Protein AF-A0A1Y2P0B1-F1 (afdb_monomer_lite)

Secondary structure (DSSP, 8-state):
-----TTSPPPPEEEEEEE--STT---EEEEEEEEEEHHHHTT-PPTTPEEEEETTEEEEE-SS-EEEEE-----GGGHHHHTTEEEEEEEEE--PPTT--HHHHHHHHHHHHHHHHHHHHHHHT-TT----SS--EEEPP-

Radius of gyration: 15.65 Å; chains: 1; bounding box: 37×34×41 Å

Structure (mmCIF, N/CA/C/O backbone):
data_AF-A0A1Y2P0B1-F1
#
_entry.id   AF-A0A1Y2P0B1-F1
#
loop_
_atom_site.group_PDB
_atom_site.id
_atom_site.type_symbol
_atom_site.label_atom_id
_atom_site.label_alt_id
_atom_site.label_comp_id
_atom_site.label_asym_id
_atom_site.label_entity_id
_atom_site.label_seq_id
_atom_site.pdbx_PDB_ins_code
_atom_site.Cartn_x
_atom_site.Cartn_y
_atom_site.Cartn_z
_atom_site.occupancy
_atom_site.B_iso_or_equiv
_atom_site.auth_seq_id
_atom_site.auth_comp_id
_atom_site.auth_asym_id
_atom_site.auth_atom_id
_atom_site.pdbx_PDB_model_num
ATOM 1 N N . MET A 1 1 ? -10.163 -20.104 20.576 1.00 36.03 1 MET A N 1
ATOM 2 C CA . MET A 1 1 ? -10.253 -18.850 19.798 1.00 36.03 1 MET A CA 1
ATOM 3 C C . MET A 1 1 ? -9.287 -17.877 20.466 1.00 36.03 1 MET A C 1
ATOM 5 O O . MET A 1 1 ? -9.527 -17.553 21.617 1.00 36.03 1 MET A O 1
ATOM 9 N N . ARG A 1 2 ? -8.124 -17.567 19.869 1.00 39.03 2 ARG A N 1
ATOM 10 C CA . ARG A 1 2 ? -7.137 -16.671 20.510 1.00 39.03 2 ARG A CA 1
ATOM 11 C C . ARG A 1 2 ? -7.686 -15.245 20.496 1.00 39.03 2 ARG A C 1
ATOM 13 O O . ARG A 1 2 ? -8.006 -14.736 19.423 1.00 39.03 2 ARG A O 1
ATOM 20 N N . GLU A 1 3 ? -7.811 -14.638 21.671 1.00 39.00 3 GLU A N 1
ATOM 21 C CA . GLU A 1 3 ? -8.084 -13.210 21.802 1.00 39.00 3 GLU A CA 1
ATOM 22 C C . GLU A 1 3 ? -6.938 -12.425 21.164 1.00 39.00 3 GLU A C 1
ATOM 24 O O . GLU A 1 3 ? -5.775 -12.598 21.516 1.00 39.00 3 GLU A O 1
ATOM 29 N N . TRP A 1 4 ? -7.276 -11.591 20.182 1.00 47.53 4 TRP A N 1
ATOM 30 C CA . TRP A 1 4 ? -6.369 -10.587 19.642 1.00 47.53 4 TRP A CA 1
ATOM 31 C C . TRP A 1 4 ? -6.076 -9.560 20.734 1.00 47.53 4 TRP A C 1
ATOM 33 O O . TRP A 1 4 ? -6.930 -8.721 21.035 1.00 47.53 4 TRP A O 1
ATOM 43 N N . THR A 1 5 ? -4.882 -9.612 21.312 1.00 47.75 5 THR A N 1
ATOM 44 C CA . THR A 1 5 ? -4.339 -8.496 22.080 1.00 47.75 5 THR A CA 1
ATOM 45 C C . THR A 1 5 ? -3.773 -7.489 21.081 1.00 47.75 5 THR A C 1
ATOM 47 O O . THR A 1 5 ? -3.058 -7.845 20.151 1.00 47.75 5 THR A O 1
ATOM 50 N N . ALA A 1 6 ? -4.118 -6.211 21.233 1.00 49.94 6 ALA A N 1
ATOM 51 C CA . ALA A 1 6 ? -3.675 -5.136 20.340 1.00 49.94 6 ALA A CA 1
ATOM 52 C C . ALA A 1 6 ? -2.152 -4.868 20.386 1.00 49.94 6 ALA A C 1
ATOM 54 O O . ALA A 1 6 ? -1.690 -3.903 19.784 1.00 49.94 6 ALA A O 1
ATOM 55 N N . GLU A 1 7 ? -1.391 -5.678 21.127 1.00 49.66 7 GLU A N 1
ATOM 56 C CA . GLU A 1 7 ? 0.042 -5.506 21.375 1.00 49.66 7 GLU A CA 1
ATOM 57 C C . GLU A 1 7 ? 0.931 -6.199 20.338 1.00 49.66 7 GLU A C 1
ATOM 59 O O . GLU A 1 7 ? 2.066 -5.774 20.154 1.00 49.66 7 GLU A O 1
ATOM 64 N N . GLU A 1 8 ? 0.415 -7.197 19.618 1.00 54.47 8 GLU A N 1
ATOM 65 C CA . GLU A 1 8 ? 1.147 -7.897 18.561 1.00 54.47 8 GLU A CA 1
ATOM 66 C C . GLU A 1 8 ? 0.368 -7.740 17.252 1.00 54.47 8 GLU A C 1
ATOM 68 O O . GLU A 1 8 ? -0.739 -8.265 17.104 1.00 54.47 8 GLU A O 1
ATOM 73 N N . GLY A 1 9 ? 0.903 -6.977 16.295 1.00 59.44 9 GLY A N 1
ATOM 74 C CA . GLY A 1 9 ? 0.309 -6.905 14.962 1.00 59.44 9 GLY A CA 1
ATOM 75 C C . GLY A 1 9 ? 0.116 -8.305 14.361 1.00 59.44 9 GLY A C 1
ATOM 76 O O . GLY A 1 9 ? 0.929 -9.207 14.565 1.00 59.44 9 GLY A O 1
ATOM 77 N N . ALA A 1 10 ? -0.948 -8.507 13.581 1.00 71.12 10 ALA A N 1
ATOM 78 C CA . ALA A 1 10 ? -1.161 -9.777 12.883 1.00 71.12 10 ALA A CA 1
ATOM 79 C C . ALA A 1 10 ? -0.007 -10.057 11.917 1.00 71.12 10 ALA A C 1
ATOM 81 O O . ALA A 1 10 ? 0.614 -9.119 11.440 1.00 71.12 10 ALA A O 1
ATOM 82 N N . LEU A 1 11 ? 0.281 -11.309 11.560 1.00 74.81 11 LEU A N 1
ATOM 83 C CA . LEU A 1 11 ? 1.230 -11.572 10.472 1.00 74.81 11 LEU A CA 1
ATOM 84 C C . LEU A 1 11 ? 0.668 -11.063 9.127 1.00 74.81 11 LEU A C 1
ATOM 86 O O . LEU A 1 11 ? -0.552 -11.084 8.930 1.00 74.81 11 LEU A O 1
ATOM 90 N N . PRO A 1 12 ? 1.519 -10.606 8.186 1.00 77.81 12 PRO A N 1
ATOM 91 C CA . PRO A 1 12 ? 1.066 -10.268 6.842 1.00 77.81 12 PRO A CA 1
ATOM 92 C C . PRO A 1 12 ? 0.394 -11.469 6.176 1.00 77.81 12 PRO A C 1
ATOM 94 O O . PRO A 1 12 ? 0.917 -12.580 6.225 1.00 77.81 12 PRO A O 1
ATOM 97 N N . THR A 1 13 ? -0.745 -11.234 5.531 1.00 85.00 13 THR A N 1
ATOM 98 C CA . THR A 1 13 ? -1.444 -12.241 4.727 1.00 85.00 13 THR A CA 1
ATOM 99 C C . THR A 1 13 ? -1.281 -11.906 3.252 1.00 85.00 13 THR A C 1
ATOM 101 O O . THR A 1 13 ? -1.636 -10.803 2.826 1.00 85.00 13 THR A O 1
ATOM 104 N N . ASP A 1 14 ? -0.741 -12.848 2.481 1.00 84.62 14 ASP A N 1
ATOM 105 C CA . ASP A 1 14 ? -0.627 -12.722 1.030 1.00 84.62 14 ASP A CA 1
ATOM 106 C C . ASP A 1 14 ? -1.996 -12.935 0.385 1.00 84.62 14 ASP A C 1
ATOM 108 O O . ASP A 1 14 ? -2.652 -13.950 0.612 1.00 84.62 14 ASP A O 1
ATOM 112 N N . VAL A 1 15 ? -2.424 -11.969 -0.424 1.00 88.56 15 VAL A N 1
ATOM 113 C CA . VAL A 1 15 ? -3.687 -12.045 -1.177 1.00 88.56 15 VAL A CA 1
ATOM 114 C C . VAL A 1 15 ? -3.460 -12.293 -2.663 1.00 88.56 15 VAL A C 1
ATOM 116 O O . VAL A 1 15 ? -4.358 -12.744 -3.365 1.00 88.56 15 VAL A O 1
ATOM 119 N N . CYS A 1 16 ? -2.256 -11.995 -3.149 1.00 88.06 16 CYS A N 1
ATOM 120 C CA . CYS A 1 16 ? -1.814 -12.312 -4.495 1.00 88.06 16 CYS A CA 1
ATOM 121 C C . CYS A 1 16 ? -0.331 -12.663 -4.440 1.00 88.06 16 CYS A C 1
ATOM 123 O O . CYS A 1 16 ? 0.475 -11.870 -3.945 1.00 88.06 16 CYS A O 1
ATOM 125 N N . LEU A 1 17 ? 0.009 -13.844 -4.950 1.00 87.62 17 LEU A N 1
ATOM 126 C CA . LEU A 1 17 ? 1.377 -14.305 -5.101 1.00 87.62 17 LEU A CA 1
ATOM 127 C C . LEU A 1 17 ? 1.532 -14.919 -6.488 1.00 87.62 17 LEU A C 1
ATOM 129 O O . LEU A 1 17 ? 0.956 -15.961 -6.791 1.00 87.62 17 LEU A O 1
ATOM 133 N N . PHE A 1 18 ? 2.332 -14.266 -7.315 1.00 84.56 18 PHE A N 1
ATOM 134 C CA . PHE A 1 18 ? 2.818 -14.806 -8.570 1.00 84.56 18 PHE A CA 1
ATOM 135 C C . PHE A 1 18 ? 4.334 -14.904 -8.486 1.00 84.56 18 PHE A C 1
ATOM 137 O O . PHE A 1 18 ? 4.999 -13.925 -8.149 1.00 84.56 18 PHE A O 1
ATOM 144 N N . GLN A 1 19 ? 4.881 -16.078 -8.785 1.00 80.44 19 GLN A N 1
ATOM 145 C CA . GLN A 1 19 ? 6.318 -16.322 -8.828 1.00 80.44 19 GLN A CA 1
ATOM 146 C C . GLN A 1 19 ? 6.611 -17.223 -10.021 1.00 80.44 19 GLN A C 1
ATOM 148 O O . GLN A 1 19 ? 6.093 -18.336 -10.106 1.00 80.44 19 GLN A O 1
ATOM 153 N N . ARG A 1 20 ? 7.424 -16.734 -10.957 1.00 70.81 20 ARG A N 1
ATOM 154 C CA . ARG A 1 20 ? 7.894 -17.517 -12.099 1.00 70.81 20 ARG A CA 1
ATOM 155 C C . ARG A 1 20 ? 9.360 -17.878 -11.874 1.00 70.81 20 ARG A C 1
ATOM 157 O O . ARG A 1 20 ? 10.161 -16.993 -11.600 1.00 70.81 20 ARG A O 1
ATOM 164 N N . HIS A 1 21 ? 9.701 -19.164 -11.955 1.00 58.09 21 HIS A N 1
ATOM 165 C CA . HIS A 1 21 ? 11.068 -19.632 -11.717 1.00 58.09 21 HIS A CA 1
ATOM 166 C C . HIS A 1 21 ? 12.008 -19.359 -12.902 1.00 58.09 21 HIS A C 1
ATOM 168 O O . HIS A 1 21 ? 11.717 -19.795 -14.015 1.00 58.09 21 HIS A O 1
ATOM 174 N N . ALA A 1 22 ? 13.134 -18.696 -12.599 1.00 55.62 22 ALA A N 1
ATOM 175 C CA . ALA A 1 22 ? 14.494 -18.683 -13.166 1.00 55.62 22 ALA A CA 1
ATOM 176 C C . ALA A 1 22 ? 14.747 -18.825 -14.684 1.00 55.62 22 ALA A C 1
ATOM 178 O O . ALA A 1 22 ? 15.625 -18.141 -15.200 1.00 55.62 22 ALA A O 1
ATOM 179 N N . ALA A 1 23 ? 14.035 -19.669 -15.435 1.00 57.25 23 ALA A N 1
ATOM 180 C CA . ALA A 1 23 ? 14.370 -19.955 -16.836 1.00 57.25 23 ALA A CA 1
ATOM 181 C C . ALA A 1 23 ? 14.123 -18.771 -17.800 1.00 57.25 23 ALA A C 1
ATOM 183 O O . ALA A 1 23 ? 14.698 -18.737 -18.883 1.00 57.25 23 ALA A O 1
ATOM 184 N N . GLU A 1 24 ? 13.298 -17.792 -17.413 1.00 54.91 24 GLU A N 1
ATOM 185 C CA . GLU A 1 24 ? 12.919 -16.631 -18.245 1.00 54.91 24 GLU A CA 1
ATOM 186 C C . GLU A 1 24 ? 13.077 -15.279 -17.511 1.00 54.91 24 GLU A C 1
ATOM 188 O O . GLU A 1 24 ? 12.507 -14.264 -17.921 1.00 54.91 24 GLU A O 1
ATOM 193 N N . GLY A 1 25 ? 13.848 -15.264 -16.418 1.00 59.22 25 GLY A N 1
ATOM 194 C CA . GLY A 1 25 ? 13.976 -14.130 -15.498 1.00 59.22 25 GLY A CA 1
ATOM 195 C C . GLY A 1 25 ? 12.987 -14.204 -14.331 1.00 59.22 25 GLY A C 1
ATOM 196 O O . GLY A 1 25 ? 11.826 -14.589 -14.499 1.00 59.22 25 GLY A O 1
ATOM 197 N N . ASP A 1 26 ? 13.452 -13.841 -13.134 1.00 66.19 26 ASP A N 1
ATOM 198 C CA . ASP A 1 26 ? 12.660 -13.902 -11.904 1.00 66.19 26 ASP A CA 1
ATOM 199 C C . ASP A 1 26 ? 11.593 -12.805 -11.907 1.00 66.19 26 ASP A C 1
ATOM 201 O O . ASP A 1 26 ? 11.806 -11.685 -11.445 1.00 66.19 26 ASP A O 1
ATOM 205 N N . ARG A 1 27 ? 10.413 -13.122 -12.450 1.00 76.31 27 ARG A N 1
ATOM 206 C CA . ARG A 1 27 ? 9.224 -12.269 -12.371 1.00 76.31 27 ARG A CA 1
ATOM 207 C C . ARG A 1 27 ? 8.358 -12.712 -11.208 1.00 76.31 27 ARG A C 1
ATOM 209 O O . ARG A 1 27 ? 7.842 -13.830 -11.190 1.00 76.31 27 ARG A O 1
ATOM 216 N N . SER A 1 28 ? 8.163 -11.810 -10.261 1.00 86.19 28 SER A N 1
ATOM 217 C CA . SER A 1 28 ? 7.285 -12.016 -9.127 1.00 86.19 28 SER A CA 1
ATOM 218 C C . SER A 1 28 ? 6.403 -10.802 -8.894 1.00 86.19 28 SER A C 1
ATOM 220 O O . SER A 1 28 ? 6.774 -9.675 -9.220 1.00 86.19 28 SER A O 1
ATOM 222 N N . VAL A 1 29 ? 5.220 -11.056 -8.346 1.00 89.06 29 VAL A N 1
ATOM 223 C CA . VAL A 1 29 ? 4.326 -10.049 -7.784 1.00 89.06 29 VAL A CA 1
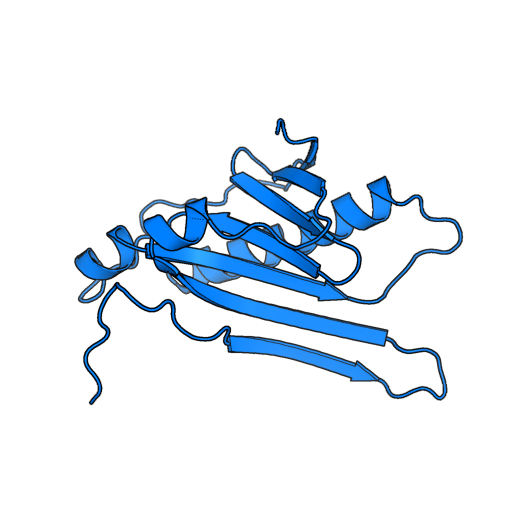ATOM 224 C C . VAL A 1 29 ? 3.799 -10.612 -6.474 1.00 89.06 29 VAL A C 1
ATOM 226 O O . VAL A 1 29 ? 3.296 -11.734 -6.430 1.00 89.06 29 VAL A O 1
ATOM 229 N N . ARG A 1 30 ? 3.900 -9.831 -5.405 1.00 92.19 30 ARG A N 1
ATOM 230 C CA . ARG A 1 30 ? 3.373 -10.155 -4.086 1.00 92.19 30 ARG A CA 1
ATOM 231 C C . ARG A 1 30 ? 2.606 -8.961 -3.549 1.00 92.19 30 ARG A C 1
ATOM 233 O O . ARG A 1 30 ? 3.184 -7.894 -3.352 1.00 92.19 30 ARG A O 1
ATOM 240 N N . ILE A 1 31 ? 1.325 -9.170 -3.271 1.00 94.31 31 ILE A N 1
ATOM 241 C CA . ILE A 1 31 ? 0.460 -8.203 -2.596 1.00 94.31 31 ILE A CA 1
ATOM 242 C C . ILE A 1 31 ? 0.029 -8.803 -1.265 1.00 94.31 31 ILE A C 1
ATOM 244 O O . ILE A 1 31 ? -0.487 -9.924 -1.224 1.00 94.31 31 ILE A O 1
ATOM 248 N N . SER A 1 32 ? 0.230 -8.061 -0.179 1.00 94.38 32 SER A N 1
ATOM 249 C CA . SER A 1 32 ? -0.134 -8.518 1.164 1.00 94.38 32 SER A CA 1
ATOM 250 C C . SER A 1 32 ? -0.680 -7.397 2.030 1.00 94.38 32 SER A C 1
ATOM 252 O O . SER A 1 32 ? -0.396 -6.220 1.804 1.00 94.38 32 SER A O 1
ATOM 254 N N . PHE A 1 33 ? -1.449 -7.783 3.044 1.00 93.50 33 PHE A N 1
ATOM 255 C CA . PHE A 1 33 ? -2.033 -6.869 4.016 1.00 93.50 33 PHE A CA 1
ATOM 256 C C . PHE A 1 33 ? -1.714 -7.303 5.437 1.00 93.50 33 PHE A C 1
ATOM 258 O O . PHE A 1 33 ? -1.607 -8.495 5.727 1.00 93.50 33 PHE A O 1
ATOM 265 N N . GLN A 1 34 ? -1.569 -6.333 6.332 1.00 92.44 34 GLN A N 1
ATOM 266 C CA . GLN A 1 34 ? -1.316 -6.592 7.742 1.00 92.44 34 GLN A CA 1
ATOM 267 C C . GLN A 1 34 ? -1.979 -5.539 8.617 1.00 92.44 34 GLN A C 1
ATOM 269 O O . GLN A 1 34 ? -1.825 -4.347 8.369 1.00 92.44 34 GLN A O 1
ATOM 274 N N . TRP A 1 35 ? -2.648 -5.978 9.677 1.00 90.94 35 TRP A N 1
ATOM 275 C CA . TRP A 1 35 ? -3.085 -5.094 10.750 1.00 90.94 35 TRP A CA 1
ATOM 276 C C . TRP A 1 35 ? -1.981 -4.976 11.794 1.00 90.94 35 TRP A C 1
ATOM 278 O O . TRP A 1 35 ? -1.496 -5.993 12.285 1.00 90.94 35 TRP A O 1
ATOM 288 N N . ILE A 1 36 ? -1.594 -3.751 12.130 1.00 89.56 36 ILE A N 1
ATOM 289 C CA . ILE A 1 36 ? -0.586 -3.461 13.155 1.00 89.56 36 ILE A CA 1
ATOM 290 C C . ILE A 1 36 ? -1.133 -2.465 14.166 1.00 89.56 36 ILE A C 1
ATOM 292 O O . ILE A 1 36 ? -2.045 -1.691 13.862 1.00 89.56 36 ILE A O 1
ATOM 296 N N . SER A 1 37 ? -0.564 -2.451 15.365 1.00 86.81 37 SER A N 1
ATOM 297 C CA . SER A 1 37 ? -0.924 -1.437 16.351 1.00 86.81 37 SER A CA 1
ATOM 298 C C . SER A 1 37 ? -0.428 -0.049 15.926 1.00 86.81 37 SER A C 1
ATOM 300 O O . SER A 1 37 ? 0.557 0.110 15.194 1.00 86.81 37 SER A O 1
ATOM 302 N N . ARG A 1 38 ? -1.091 1.009 16.408 1.00 80.12 38 ARG A N 1
ATOM 303 C CA . ARG A 1 38 ? -0.635 2.388 16.156 1.00 80.12 38 ARG A CA 1
ATOM 304 C C . ARG A 1 38 ? 0.765 2.658 16.715 1.00 80.12 38 ARG A C 1
ATOM 306 O O . ARG A 1 38 ? 1.510 3.435 16.120 1.00 80.12 38 ARG A O 1
ATOM 313 N N . SER A 1 39 ? 1.139 2.034 17.831 1.00 77.62 39 SER A N 1
ATOM 314 C CA . SER A 1 39 ? 2.477 2.166 18.420 1.00 77.62 39 SER A CA 1
ATOM 315 C C . SER A 1 39 ? 3.551 1.469 17.579 1.00 77.62 39 SER A C 1
ATOM 317 O O . SER A 1 39 ? 4.628 2.037 17.411 1.00 77.62 39 SER A O 1
ATOM 319 N N . GLU A 1 40 ? 3.259 0.301 16.999 1.00 76.69 40 GLU A N 1
ATOM 320 C CA . GLU A 1 40 ? 4.151 -0.381 16.050 1.00 76.69 40 GLU A CA 1
ATOM 321 C C . GLU A 1 40 ? 4.342 0.428 14.767 1.00 76.69 40 GLU A C 1
ATOM 323 O O . GLU A 1 40 ? 5.465 0.548 14.286 1.00 76.69 40 GLU A O 1
ATOM 328 N N . SER A 1 41 ? 3.277 1.042 14.241 1.00 70.62 41 SER A N 1
ATOM 329 C CA . SER A 1 41 ? 3.359 1.821 12.995 1.00 70.62 41 SER A CA 1
ATOM 330 C C . SER A 1 41 ? 4.342 2.994 13.050 1.00 70.62 41 SER A C 1
ATOM 332 O O . SER A 1 41 ? 4.864 3.395 12.022 1.00 70.62 41 SER A O 1
ATOM 334 N N . ARG A 1 42 ? 4.632 3.519 14.247 1.00 64.06 42 ARG A N 1
ATOM 335 C CA . ARG A 1 42 ? 5.600 4.610 14.459 1.00 64.06 42 ARG A CA 1
ATOM 336 C C . ARG A 1 42 ? 7.050 4.144 14.574 1.00 64.06 42 ARG A C 1
ATOM 338 O O . ARG A 1 42 ? 7.941 4.978 14.615 1.00 64.06 42 ARG A O 1
ATOM 345 N N . LYS A 1 43 ? 7.276 2.841 14.741 1.00 63.09 43 LYS A N 1
ATOM 346 C CA . LYS A 1 43 ? 8.602 2.253 14.996 1.00 63.09 43 LYS A CA 1
ATOM 347 C C . LYS A 1 43 ? 9.114 1.431 13.821 1.00 63.09 43 LYS A C 1
ATOM 349 O O . LYS A 1 43 ? 10.224 0.910 13.879 1.00 63.09 43 LYS A O 1
ATOM 354 N N . ARG A 1 44 ? 8.267 1.212 12.820 1.00 68.81 44 ARG A N 1
ATOM 355 C CA . ARG A 1 44 ? 8.499 0.217 11.789 1.00 68.81 44 ARG A CA 1
ATOM 356 C C . ARG A 1 44 ? 8.861 0.902 10.490 1.00 68.81 44 ARG A C 1
ATOM 358 O O . ARG A 1 44 ? 8.023 1.024 9.608 1.00 68.81 44 ARG A O 1
ATOM 365 N N . ASP A 1 45 ? 10.127 1.274 10.401 1.00 79.00 45 ASP A N 1
ATOM 366 C CA . ASP A 1 45 ? 10.714 1.664 9.134 1.00 79.00 45 ASP A CA 1
ATOM 367 C C . ASP A 1 45 ? 11.159 0.417 8.382 1.00 79.00 45 ASP A C 1
ATOM 369 O O . ASP A 1 45 ? 11.769 -0.508 8.938 1.00 79.00 45 ASP A O 1
ATOM 373 N N . LEU A 1 46 ? 10.842 0.379 7.093 1.00 84.12 46 LEU A N 1
ATOM 374 C CA . LEU A 1 46 ? 11.546 -0.511 6.190 1.00 84.12 46 LEU A CA 1
ATOM 375 C C . LEU A 1 46 ? 13.053 -0.220 6.287 1.00 84.12 46 LEU A C 1
ATOM 377 O O . LEU A 1 46 ? 13.496 0.927 6.260 1.00 84.12 46 LEU A O 1
ATOM 381 N N . ARG A 1 47 ? 13.859 -1.278 6.399 1.00 83.94 47 ARG A N 1
ATOM 382 C CA . ARG A 1 47 ? 15.315 -1.135 6.371 1.00 83.94 47 ARG A CA 1
ATOM 383 C C . ARG A 1 47 ? 15.732 -0.513 5.034 1.00 83.94 47 ARG A C 1
ATOM 385 O O . ARG A 1 47 ? 15.241 -0.956 3.992 1.00 83.94 47 ARG A O 1
ATOM 392 N N . ASP A 1 48 ? 16.630 0.470 5.105 1.00 87.12 48 ASP A N 1
ATOM 393 C CA . ASP A 1 48 ? 17.194 1.192 3.957 1.00 87.12 48 ASP A CA 1
ATOM 394 C C . ASP A 1 48 ? 16.112 1.817 3.056 1.00 87.12 48 ASP A C 1
ATOM 396 O O . ASP A 1 48 ? 16.215 1.821 1.831 1.00 87.12 48 ASP A O 1
ATOM 400 N N . ALA A 1 49 ? 15.037 2.317 3.674 1.00 90.62 49 ALA A N 1
ATOM 401 C CA . ALA A 1 49 ? 13.900 2.866 2.956 1.00 90.62 49 ALA A CA 1
ATOM 402 C C . ALA A 1 49 ? 14.056 4.333 2.552 1.00 90.62 49 ALA A C 1
ATOM 404 O O . ALA A 1 49 ? 14.629 5.166 3.271 1.00 90.62 49 ALA A O 1
ATOM 405 N N . THR A 1 50 ? 13.443 4.630 1.411 1.00 93.31 50 THR A N 1
ATOM 406 C CA . THR A 1 50 ? 13.077 5.971 0.978 1.00 93.31 50 THR A CA 1
ATOM 407 C C . THR A 1 50 ? 11.623 6.226 1.357 1.00 93.31 50 THR A C 1
ATOM 409 O O . THR A 1 50 ? 10.733 5.423 1.055 1.00 93.31 50 THR A O 1
ATOM 412 N N . ASP A 1 51 ? 11.383 7.356 2.014 1.00 94.56 51 ASP A N 1
ATOM 413 C CA . ASP A 1 51 ? 10.046 7.782 2.404 1.00 94.56 51 ASP A CA 1
ATOM 414 C C . ASP A 1 51 ? 9.369 8.550 1.264 1.00 94.56 51 ASP A C 1
ATOM 416 O O . ASP A 1 51 ? 9.963 9.417 0.618 1.00 94.56 51 ASP A O 1
ATOM 420 N N . TYR A 1 52 ? 8.093 8.254 1.050 1.00 95.94 52 TYR A N 1
ATOM 421 C CA . TYR A 1 52 ? 7.207 8.910 0.097 1.00 95.94 52 TYR A CA 1
ATOM 422 C C . TYR A 1 52 ? 5.892 9.293 0.778 1.00 95.94 52 TYR A C 1
ATOM 424 O O . TYR A 1 52 ? 5.522 8.788 1.839 1.00 95.94 52 TYR A O 1
ATOM 432 N N . VAL A 1 53 ? 5.147 10.179 0.131 1.00 96.25 53 VAL A N 1
ATOM 433 C CA . VAL A 1 53 ? 3.760 10.486 0.464 1.00 96.25 53 VAL A CA 1
ATOM 434 C C . VAL A 1 53 ? 2.920 10.271 -0.786 1.00 96.25 53 VAL A C 1
ATOM 436 O O . VAL A 1 53 ? 3.226 10.819 -1.843 1.00 96.25 53 VAL A O 1
ATOM 439 N N . VAL A 1 54 ? 1.854 9.482 -0.669 1.00 97.00 54 VAL A N 1
ATOM 440 C CA . VAL A 1 54 ? 0.884 9.247 -1.744 1.00 97.00 54 VAL A CA 1
ATOM 441 C C . VAL A 1 54 ? -0.491 9.728 -1.299 1.00 97.00 54 VAL A C 1
ATOM 443 O O . VAL A 1 54 ? -1.061 9.214 -0.340 1.00 97.00 54 VAL A O 1
ATOM 446 N N . ASN A 1 55 ? -1.012 10.771 -1.946 1.00 96.31 55 ASN A N 1
ATOM 447 C CA . ASN A 1 55 ? -2.280 11.422 -1.570 1.00 96.31 55 ASN A CA 1
ATOM 448 C C . ASN A 1 55 ? -2.371 11.778 -0.068 1.00 96.31 55 ASN A C 1
ATOM 450 O O . ASN A 1 55 ? -3.410 11.603 0.564 1.00 96.31 55 ASN A O 1
ATOM 454 N N . GLY A 1 56 ? -1.267 12.245 0.525 1.00 93.31 56 GLY A N 1
ATOM 455 C CA . GLY A 1 56 ? -1.192 12.582 1.953 1.00 93.31 56 GLY A CA 1
ATOM 456 C C . GLY A 1 56 ? -0.984 11.389 2.894 1.00 93.31 56 GLY A C 1
ATOM 457 O O . GLY A 1 56 ? -0.874 11.587 4.102 1.00 93.31 56 GLY A O 1
ATOM 458 N N . VAL A 1 57 ? -0.896 10.164 2.367 1.00 94.44 57 VAL A N 1
ATOM 459 C CA . VAL A 1 57 ? -0.662 8.945 3.148 1.00 94.44 57 VAL A CA 1
ATOM 460 C C . VAL A 1 57 ? 0.823 8.575 3.134 1.00 94.44 57 VAL A C 1
ATOM 462 O O . VAL A 1 57 ? 1.419 8.542 2.053 1.00 94.44 57 VAL A O 1
ATOM 465 N N . PRO A 1 58 ? 1.431 8.273 4.297 1.00 93.56 58 PRO A N 1
ATOM 466 C CA . PRO A 1 58 ? 2.816 7.825 4.365 1.00 93.56 58 PRO A CA 1
ATOM 467 C C . PRO A 1 58 ? 3.034 6.516 3.604 1.00 93.56 58 PRO A C 1
ATOM 469 O O . PRO A 1 58 ? 2.281 5.546 3.768 1.00 93.56 58 PRO A O 1
ATOM 472 N N . ALA A 1 59 ? 4.101 6.489 2.816 1.00 95.31 59 ALA A N 1
ATOM 473 C CA . ALA A 1 59 ? 4.575 5.309 2.124 1.00 95.31 59 ALA A CA 1
ATOM 474 C C . ALA A 1 59 ? 6.085 5.155 2.300 1.00 95.31 59 ALA A C 1
ATOM 476 O O . ALA A 1 59 ? 6.820 6.133 2.382 1.00 95.31 59 ALA A O 1
ATOM 477 N N . GLN A 1 60 ? 6.547 3.914 2.327 1.00 95.19 60 GLN A N 1
ATOM 478 C CA . GLN A 1 60 ? 7.965 3.581 2.360 1.00 95.19 60 GLN A CA 1
ATOM 479 C C . GLN A 1 60 ? 8.266 2.607 1.243 1.00 95.19 60 GLN A C 1
ATOM 481 O O . GLN A 1 60 ? 7.448 1.740 0.935 1.00 95.19 60 GLN A O 1
ATOM 486 N N . VAL A 1 61 ? 9.448 2.719 0.655 1.00 93.94 61 VAL A N 1
ATOM 487 C CA . VAL A 1 61 ? 9.921 1.780 -0.356 1.00 93.94 61 VAL A CA 1
ATOM 488 C C . VAL A 1 61 ? 11.396 1.501 -0.150 1.00 93.94 61 VAL A C 1
ATOM 490 O O . VAL A 1 61 ? 12.173 2.391 0.182 1.00 93.94 61 VAL A O 1
ATOM 493 N N . ASN A 1 62 ? 11.776 0.244 -0.324 1.00 90.88 62 ASN A N 1
ATOM 494 C CA . ASN A 1 62 ? 13.167 -0.163 -0.419 1.00 90.88 62 ASN A CA 1
ATOM 495 C C . ASN A 1 62 ? 13.361 -1.037 -1.662 1.00 90.88 62 ASN A C 1
ATOM 497 O O . ASN A 1 62 ? 12.476 -1.150 -2.512 1.00 90.88 62 ASN A O 1
ATOM 501 N N . GLU A 1 63 ? 14.527 -1.658 -1.805 1.00 83.56 63 GLU A N 1
ATOM 502 C CA . GLU A 1 63 ? 14.831 -2.503 -2.966 1.00 83.56 63 GLU A CA 1
ATOM 503 C C . GLU A 1 63 ? 13.895 -3.710 -3.132 1.00 83.56 63 GLU A C 1
ATOM 505 O O . GLU A 1 63 ? 13.750 -4.219 -4.237 1.00 83.56 63 GLU A O 1
ATOM 510 N N . ILE A 1 64 ? 13.223 -4.144 -2.061 1.00 84.44 64 ILE A N 1
ATOM 511 C CA . ILE A 1 64 ? 12.427 -5.375 -2.043 1.00 84.44 64 ILE A CA 1
ATOM 512 C C . ILE A 1 64 ? 10.936 -5.079 -2.202 1.00 84.44 64 ILE A C 1
ATOM 514 O O . ILE A 1 64 ? 10.218 -5.822 -2.874 1.00 84.44 64 ILE A O 1
ATOM 518 N N . ARG A 1 65 ? 10.424 -4.051 -1.517 1.00 91.00 65 ARG A N 1
ATOM 519 C CA . ARG A 1 65 ? 8.981 -3.801 -1.437 1.00 91.00 65 ARG A CA 1
ATOM 520 C C . ARG A 1 65 ? 8.642 -2.360 -1.094 1.00 91.00 65 ARG A C 1
ATOM 522 O O . ARG A 1 65 ? 9.472 -1.608 -0.598 1.00 91.00 65 ARG A O 1
ATOM 529 N N . SER A 1 66 ? 7.372 -2.036 -1.294 1.00 94.94 66 SER A N 1
ATOM 530 C CA . SER A 1 66 ? 6.731 -0.817 -0.811 1.00 94.94 66 SER A CA 1
ATOM 531 C C . SER A 1 66 ? 5.648 -1.130 0.218 1.00 94.94 66 SER A C 1
ATOM 533 O O . SER A 1 66 ? 5.017 -2.193 0.173 1.00 94.94 66 SER A O 1
ATOM 535 N N . GLU A 1 67 ? 5.438 -0.204 1.148 1.00 95.62 67 GLU A N 1
ATOM 536 C CA . GLU A 1 67 ? 4.406 -0.249 2.182 1.00 95.62 67 GLU A CA 1
ATOM 537 C C . GLU A 1 67 ? 3.657 1.086 2.224 1.00 95.62 67 GLU A C 1
ATOM 539 O O . GLU A 1 67 ? 4.277 2.144 2.187 1.00 95.62 67 GLU A O 1
ATOM 544 N N . VAL A 1 68 ? 2.328 1.040 2.331 1.00 95.88 68 VAL A N 1
ATOM 545 C CA . VAL A 1 68 ? 1.467 2.201 2.607 1.00 95.88 68 VAL A CA 1
ATOM 546 C C . VAL A 1 68 ? 0.719 1.918 3.903 1.00 95.88 68 VAL A C 1
ATOM 548 O O . VAL A 1 68 ? 0.063 0.878 4.020 1.00 95.88 68 VAL A O 1
ATOM 551 N N . THR A 1 69 ? 0.814 2.827 4.875 1.00 94.56 69 THR A N 1
ATOM 552 C CA . THR A 1 69 ? 0.241 2.640 6.219 1.00 94.56 69 THR A CA 1
ATOM 553 C C . THR A 1 69 ? -0.830 3.682 6.499 1.00 94.56 69 THR A C 1
ATOM 555 O O . THR A 1 69 ? -0.578 4.881 6.410 1.00 94.56 69 THR A O 1
ATOM 558 N N . PHE A 1 70 ? -2.031 3.234 6.867 1.00 94.69 70 PHE A N 1
ATOM 559 C CA . PHE A 1 70 ? -3.183 4.117 7.054 1.00 94.69 70 PHE A CA 1
ATOM 560 C C . PHE A 1 70 ? -4.202 3.543 8.054 1.00 94.69 70 PHE A C 1
ATOM 562 O O . PHE A 1 70 ? -4.254 2.331 8.283 1.00 94.69 70 PHE A O 1
ATOM 569 N N . PRO A 1 71 ? -5.052 4.385 8.666 1.00 95.06 71 PRO A N 1
ATOM 570 C CA . PRO A 1 71 ? -6.185 3.909 9.453 1.00 95.06 71 PRO A CA 1
ATOM 571 C C . PRO A 1 71 ? -7.312 3.392 8.545 1.00 95.06 71 PRO A C 1
ATOM 573 O O . PRO A 1 71 ? -7.756 4.105 7.651 1.00 95.06 71 PRO A O 1
ATOM 576 N N . CYS A 1 72 ? -7.839 2.196 8.816 1.00 94.69 72 CYS A N 1
ATOM 577 C CA . CYS A 1 72 ? -9.095 1.702 8.235 1.00 94.69 72 CYS A CA 1
ATOM 578 C C . CYS A 1 72 ? -10.067 1.355 9.366 1.00 94.69 72 CYS A C 1
ATOM 580 O O . CYS A 1 72 ? -9.791 0.469 10.174 1.00 94.69 72 CYS A O 1
ATOM 582 N N . PHE A 1 73 ? -11.202 2.051 9.433 1.00 95.31 73 PHE A N 1
ATOM 583 C CA . PHE A 1 73 ? -12.238 1.813 10.437 1.00 95.31 73 PHE A CA 1
ATOM 584 C C . PHE A 1 73 ? -13.301 0.883 9.863 1.00 95.31 73 PHE A C 1
ATOM 586 O O . PHE A 1 73 ? -14.161 1.313 9.099 1.00 95.31 73 PHE A O 1
ATOM 593 N N . MET A 1 74 ? -13.221 -0.399 10.215 1.00 94.75 74 MET A N 1
ATOM 594 C CA . MET A 1 74 ? -14.180 -1.399 9.746 1.00 94.75 74 MET A CA 1
ATOM 595 C C . MET A 1 74 ? -15.558 -1.186 10.393 1.00 94.75 74 MET A C 1
ATOM 597 O O . MET A 1 74 ? -15.627 -0.760 11.549 1.00 94.75 74 MET A O 1
ATOM 601 N N . PRO A 1 75 ? -16.655 -1.510 9.695 1.00 94.44 75 PRO A N 1
ATOM 602 C 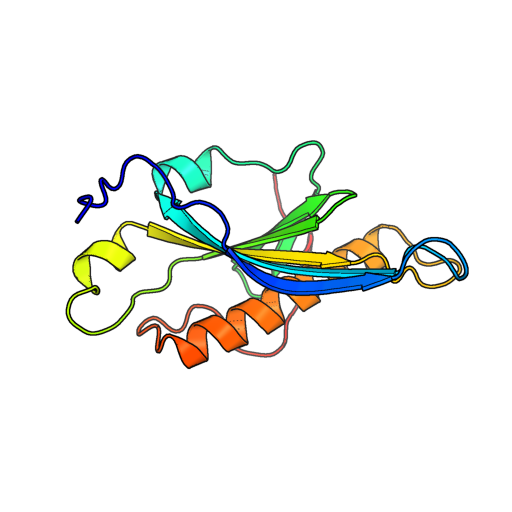CA . PRO A 1 75 ? -17.994 -1.463 10.269 1.00 94.44 75 PRO A CA 1
ATOM 603 C C . PRO A 1 75 ? -18.256 -2.655 11.214 1.00 94.44 75 PRO A C 1
ATOM 605 O O . PRO A 1 75 ? -17.447 -3.581 11.338 1.00 94.44 75 PRO A O 1
ATOM 608 N N . GLY A 1 76 ? -19.414 -2.637 11.883 1.00 92.06 76 GLY A N 1
ATOM 609 C CA . GLY A 1 76 ? -19.914 -3.750 12.703 1.00 92.06 76 GLY A CA 1
ATOM 610 C C . GLY A 1 76 ? -19.092 -4.034 13.965 1.00 92.06 76 GLY A C 1
ATOM 611 O O . GLY A 1 76 ? -18.509 -3.129 14.568 1.00 92.06 76 GLY A O 1
ATOM 612 N N . ASP A 1 77 ? -19.027 -5.307 14.356 1.00 90.50 77 ASP A N 1
ATOM 613 C CA . ASP A 1 77 ? -18.434 -5.765 15.625 1.00 90.50 77 ASP A CA 1
ATOM 614 C C . ASP A 1 77 ? -16.937 -5.435 15.765 1.00 90.50 77 ASP A C 1
ATOM 616 O O . ASP A 1 77 ? -16.393 -5.356 16.868 1.00 90.50 77 ASP A O 1
ATOM 620 N N . ASN A 1 78 ? -16.258 -5.179 14.645 1.00 86.69 78 ASN A N 1
ATOM 621 C CA . ASN A 1 78 ? -14.837 -4.844 14.615 1.00 86.69 78 ASN A CA 1
ATOM 622 C C . ASN A 1 78 ? -14.552 -3.332 14.652 1.00 86.69 78 ASN A C 1
ATOM 624 O O . ASN A 1 78 ? -13.382 -2.927 14.641 1.00 86.69 78 ASN A O 1
ATOM 628 N N . ARG A 1 79 ? -15.581 -2.477 14.726 1.00 89.50 79 ARG A N 1
ATOM 629 C CA . ARG A 1 79 ? -15.442 -1.010 14.691 1.00 89.50 79 ARG A CA 1
ATOM 630 C C . ARG A 1 79 ? -14.501 -0.468 15.756 1.00 89.50 79 ARG A C 1
ATOM 632 O O . ARG A 1 79 ? -13.605 0.316 15.454 1.00 89.50 79 ARG A O 1
ATOM 639 N N . MET A 1 80 ? -14.669 -0.897 17.004 1.00 89.31 80 MET A N 1
ATOM 640 C CA . MET A 1 80 ? -13.848 -0.387 18.107 1.00 89.31 80 MET A CA 1
ATOM 641 C C . MET A 1 80 ? -12.403 -0.887 18.047 1.00 89.31 80 MET A C 1
ATOM 643 O O . MET A 1 80 ? -11.489 -0.116 18.335 1.00 89.31 80 MET A O 1
ATOM 647 N N . LYS A 1 81 ? -12.189 -2.139 17.623 1.00 88.38 81 LYS A N 1
ATOM 648 C CA . LYS A 1 81 ? -10.847 -2.725 17.488 1.00 88.38 81 LYS A CA 1
ATOM 649 C C . LYS A 1 81 ? -10.068 -2.087 16.338 1.00 88.38 81 LYS A C 1
ATOM 651 O O . LYS A 1 81 ? -8.945 -1.639 16.536 1.00 88.38 81 LYS A O 1
ATOM 656 N N . SER A 1 82 ? -10.681 -1.969 15.159 1.00 91.00 82 SER A N 1
ATOM 657 C CA . SER A 1 82 ? -10.028 -1.413 13.962 1.00 91.00 82 SER A CA 1
ATOM 658 C C . SER A 1 82 ? -9.566 0.040 14.142 1.00 91.00 82 SER A C 1
ATOM 660 O O . SER A 1 82 ? -8.517 0.424 13.635 1.00 91.00 82 SER A O 1
ATOM 662 N N . ARG A 1 83 ? -10.269 0.839 14.958 1.00 91.69 83 ARG A N 1
ATOM 663 C CA . ARG A 1 83 ? -9.863 2.215 15.304 1.00 91.69 83 ARG A CA 1
ATOM 664 C C . ARG A 1 83 ? -8.533 2.312 16.050 1.00 91.69 83 ARG A C 1
ATOM 666 O O . ARG A 1 83 ? -7.918 3.374 16.023 1.00 91.69 83 ARG A O 1
ATOM 673 N N . GLN A 1 84 ? -8.087 1.246 16.705 1.00 89.81 84 GLN A N 1
ATOM 674 C CA . GLN A 1 84 ? -6.828 1.217 17.457 1.00 89.81 84 GLN A CA 1
ATOM 675 C C . GLN A 1 84 ? -5.646 0.715 16.616 1.00 89.81 84 GLN A C 1
ATOM 677 O O . GLN A 1 84 ? -4.504 0.737 17.078 1.00 89.81 84 GLN A O 1
ATOM 682 N N . LEU A 1 85 ? -5.911 0.294 15.378 1.00 91.25 85 LEU A N 1
ATOM 683 C CA . LEU A 1 85 ? -4.950 -0.333 14.485 1.00 91.25 85 LEU A CA 1
ATOM 684 C C . LEU A 1 85 ? -4.721 0.528 13.237 1.00 91.25 85 LEU A C 1
ATOM 686 O O . LEU A 1 85 ? -5.507 1.420 12.906 1.00 91.25 85 LEU A O 1
ATOM 690 N N . HIS A 1 86 ? -3.633 0.237 12.538 1.00 93.56 86 HIS A N 1
ATOM 691 C CA . HIS A 1 86 ? -3.411 0.644 11.159 1.00 93.56 86 HIS A CA 1
ATOM 692 C C . HIS A 1 86 ? -3.417 -0.588 10.260 1.00 93.56 86 HIS A C 1
ATOM 694 O O . HIS A 1 86 ? -2.988 -1.671 10.662 1.00 93.56 86 HIS A O 1
ATOM 700 N N . LEU A 1 87 ? -3.902 -0.404 9.037 1.00 93.88 87 LEU A N 1
ATOM 701 C CA . LEU A 1 87 ? -3.748 -1.368 7.964 1.00 93.88 87 LEU A CA 1
ATOM 702 C C . LEU A 1 87 ? -2.506 -0.981 7.159 1.00 93.88 87 LEU A C 1
ATOM 704 O O . LEU A 1 87 ? -2.327 0.181 6.791 1.00 93.88 87 LEU A O 1
ATOM 708 N N . VAL A 1 88 ? -1.656 -1.965 6.897 1.00 94.62 88 VAL A N 1
ATOM 709 C CA . VAL A 1 88 ? -0.488 -1.831 6.031 1.00 94.62 88 VAL A CA 1
ATOM 710 C C . VAL A 1 88 ? -0.748 -2.607 4.754 1.00 94.62 88 VAL A C 1
ATOM 712 O O . VAL A 1 88 ? -0.905 -3.830 4.799 1.00 94.62 88 VAL A O 1
ATOM 715 N N . GLY A 1 89 ? -0.794 -1.904 3.627 1.00 95.50 89 GLY A N 1
ATOM 716 C CA . GLY A 1 89 ? -0.796 -2.507 2.298 1.00 95.50 89 GLY A CA 1
ATOM 717 C C . GLY A 1 89 ? 0.628 -2.619 1.774 1.00 95.50 89 GLY A C 1
ATOM 718 O O . GLY A 1 89 ? 1.362 -1.633 1.800 1.00 95.50 89 GLY A O 1
ATOM 719 N N . ARG A 1 90 ? 1.026 -3.805 1.306 1.00 95.19 90 ARG A N 1
ATOM 720 C CA . ARG A 1 90 ? 2.360 -4.042 0.742 1.00 95.19 90 ARG A CA 1
ATOM 721 C C . ARG A 1 90 ? 2.286 -4.502 -0.696 1.00 95.19 90 ARG A C 1
ATOM 723 O O . ARG A 1 90 ? 1.470 -5.367 -1.021 1.00 95.19 90 ARG A O 1
ATOM 730 N N . ALA A 1 91 ? 3.218 -4.011 -1.503 1.00 93.88 91 ALA A N 1
ATOM 731 C CA . ALA A 1 91 ? 3.471 -4.525 -2.838 1.00 93.88 91 ALA A CA 1
ATOM 732 C C . ALA A 1 91 ? 4.969 -4.764 -3.048 1.00 93.88 91 ALA A C 1
ATOM 734 O O . ALA A 1 91 ? 5.799 -3.909 -2.738 1.00 93.88 91 ALA A O 1
ATOM 735 N N . ALA A 1 92 ? 5.304 -5.925 -3.598 1.00 90.12 92 ALA A N 1
ATOM 736 C CA . ALA A 1 92 ? 6.633 -6.259 -4.091 1.00 90.12 92 ALA A CA 1
ATOM 737 C C . ALA A 1 92 ? 6.488 -6.845 -5.492 1.00 90.12 92 ALA A C 1
ATOM 739 O O . ALA A 1 92 ? 5.639 -7.711 -5.704 1.00 90.12 92 ALA A O 1
ATOM 740 N N . PHE A 1 93 ? 7.286 -6.385 -6.446 1.00 87.38 93 PHE A N 1
ATOM 741 C CA . PHE A 1 93 ? 7.345 -6.994 -7.766 1.00 87.38 93 PHE A CA 1
ATOM 742 C C . PHE A 1 93 ? 8.686 -6.717 -8.437 1.00 87.38 93 PHE A C 1
ATOM 744 O O . PHE A 1 93 ? 9.368 -5.760 -8.090 1.00 87.38 93 PHE A O 1
ATOM 751 N N . THR A 1 94 ? 9.052 -7.563 -9.397 1.00 81.12 94 THR A N 1
ATOM 752 C CA . THR A 1 94 ? 10.370 -7.545 -10.063 1.00 81.12 94 THR A CA 1
ATOM 753 C C . THR A 1 94 ? 10.291 -7.147 -11.542 1.00 81.12 94 THR A C 1
ATOM 755 O O . THR A 1 94 ? 11.128 -7.525 -12.357 1.00 81.12 94 THR A O 1
ATOM 758 N N . ALA A 1 95 ? 9.257 -6.398 -11.930 1.00 66.56 95 ALA A N 1
ATOM 759 C CA . ALA A 1 95 ? 9.089 -5.920 -13.301 1.00 66.56 95 ALA A CA 1
ATOM 760 C C . ALA A 1 95 ? 9.845 -4.602 -13.500 1.00 66.56 95 ALA A C 1
ATOM 762 O O . ALA A 1 95 ? 9.230 -3.543 -13.496 1.00 66.56 95 ALA A O 1
ATOM 763 N N . GLU A 1 96 ? 11.167 -4.665 -13.643 1.00 69.50 96 GLU A N 1
ATOM 764 C CA . GLU A 1 96 ? 11.995 -3.502 -13.979 1.00 69.50 96 GLU A CA 1
ATOM 765 C C . GLU A 1 96 ? 11.876 -3.166 -15.473 1.00 69.50 96 GLU A C 1
ATOM 767 O O . GLU A 1 96 ? 11.948 -4.049 -16.336 1.00 69.50 96 GLU A O 1
ATOM 772 N N . GLY A 1 97 ? 11.675 -1.884 -15.793 1.00 65.56 97 GLY A N 1
ATOM 773 C CA . GLY A 1 97 ? 11.769 -1.404 -17.170 1.00 65.56 97 GLY A CA 1
ATOM 774 C C . GLY A 1 97 ? 13.239 -1.252 -17.588 1.00 65.56 97 GLY A C 1
ATOM 775 O O . GLY A 1 97 ? 14.050 -0.814 -16.771 1.00 65.56 97 GLY A O 1
ATOM 776 N N . PRO A 1 98 ? 13.625 -1.561 -18.842 1.00 67.56 98 PRO A N 1
ATOM 777 C CA . PRO A 1 98 ? 14.989 -1.315 -19.306 1.00 67.56 98 PRO A CA 1
ATOM 778 C C . PRO A 1 98 ? 15.375 0.163 -19.127 1.00 67.56 98 PRO A C 1
ATOM 780 O O . PRO A 1 98 ? 14.713 1.040 -19.678 1.00 67.56 98 PRO A O 1
ATOM 783 N N . GLY A 1 99 ? 16.444 0.437 -18.371 1.00 75.50 99 GLY A N 1
ATOM 784 C CA . GLY A 1 99 ? 16.959 1.797 -18.156 1.00 75.50 99 GLY A CA 1
ATOM 785 C C . GLY A 1 99 ? 16.116 2.682 -17.227 1.00 75.50 99 GLY A C 1
ATOM 786 O O . GLY A 1 99 ? 16.292 3.899 -17.230 1.00 75.50 99 GLY A O 1
ATOM 787 N N . GLU A 1 100 ? 15.198 2.102 -16.453 1.00 85.81 100 GLU A N 1
ATOM 788 C CA . GLU A 1 100 ? 14.366 2.840 -15.501 1.00 85.81 100 GLU A CA 1
ATOM 789 C C . GLU A 1 100 ? 15.194 3.412 -14.337 1.00 85.81 100 GLU A C 1
ATOM 791 O O . GLU A 1 100 ? 16.059 2.739 -13.772 1.00 85.81 100 GLU A O 1
ATOM 796 N N . SER A 1 101 ? 14.934 4.670 -13.962 1.00 89.62 101 SER A N 1
ATOM 797 C CA . SER A 1 101 ? 15.580 5.277 -12.796 1.00 89.62 101 SER A CA 1
ATOM 798 C C . SER A 1 101 ? 15.040 4.678 -11.495 1.00 89.62 101 SER A C 1
ATOM 800 O O . SER A 1 101 ? 13.892 4.235 -11.419 1.00 89.62 101 SER A O 1
ATOM 802 N N . ARG A 1 102 ? 15.849 4.729 -10.429 1.00 88.38 102 ARG A N 1
ATOM 803 C CA . ARG A 1 102 ? 15.427 4.274 -9.097 1.00 88.38 102 ARG A CA 1
ATOM 804 C C . ARG A 1 102 ? 14.146 4.969 -8.627 1.00 88.38 102 ARG A C 1
ATOM 806 O O . ARG A 1 102 ? 13.245 4.311 -8.126 1.00 88.38 102 ARG A O 1
ATOM 813 N N . GLU A 1 103 ? 14.047 6.277 -8.848 1.00 91.50 103 GLU A N 1
ATOM 814 C CA . GLU A 1 103 ? 12.873 7.068 -8.471 1.00 91.50 103 GLU A CA 1
ATOM 815 C C . GLU A 1 103 ? 11.609 6.637 -9.230 1.00 91.50 103 GLU A C 1
ATOM 817 O O . GLU A 1 103 ? 10.549 6.501 -8.625 1.00 91.50 103 GLU A O 1
ATOM 822 N N . ALA A 1 104 ? 11.706 6.370 -10.537 1.00 91.19 104 ALA A N 1
ATOM 823 C CA . ALA A 1 104 ? 10.565 5.904 -11.324 1.00 91.19 104 ALA A CA 1
ATOM 824 C C . ALA A 1 104 ? 10.078 4.521 -10.856 1.00 91.19 104 ALA A C 1
ATOM 826 O O . ALA A 1 104 ? 8.871 4.293 -10.723 1.00 91.19 104 ALA A O 1
ATOM 827 N N . MET A 1 105 ? 11.017 3.627 -10.532 1.00 90.19 105 MET A N 1
ATOM 828 C CA . MET A 1 105 ? 10.721 2.320 -9.944 1.00 90.19 105 MET A CA 1
ATOM 829 C C . MET A 1 105 ? 10.011 2.464 -8.591 1.00 90.19 105 MET A C 1
ATOM 831 O O . MET A 1 105 ? 8.952 1.868 -8.384 1.00 90.19 105 MET A O 1
ATOM 835 N N . ASP A 1 106 ? 10.549 3.298 -7.701 1.00 93.00 106 ASP A N 1
ATOM 836 C CA . ASP A 1 106 ? 9.990 3.571 -6.378 1.00 93.00 106 ASP A CA 1
ATOM 837 C C . ASP A 1 106 ? 8.560 4.140 -6.481 1.00 93.00 106 ASP A C 1
ATOM 839 O O . ASP A 1 106 ? 7.636 3.631 -5.837 1.00 93.00 106 ASP A O 1
ATOM 843 N N . VAL A 1 107 ? 8.332 5.114 -7.374 1.00 94.06 107 VAL A N 1
ATOM 844 C CA . VAL A 1 107 ? 7.000 5.677 -7.659 1.00 94.06 107 VAL A CA 1
ATOM 845 C C . VAL A 1 107 ? 6.030 4.598 -8.136 1.00 94.06 107 VAL A C 1
ATOM 847 O O . VAL A 1 107 ? 4.894 4.539 -7.655 1.00 94.06 107 VAL A O 1
ATOM 850 N N . ARG A 1 108 ? 6.451 3.707 -9.040 1.00 92.38 108 ARG A N 1
ATOM 851 C CA . ARG A 1 108 ? 5.605 2.607 -9.527 1.00 92.38 108 ARG A CA 1
ATOM 852 C C . ARG A 1 108 ? 5.267 1.614 -8.412 1.00 92.38 108 ARG A C 1
ATOM 854 O O . ARG A 1 108 ? 4.133 1.139 -8.343 1.00 92.38 108 ARG A O 1
ATOM 861 N N . HIS A 1 109 ? 6.220 1.322 -7.526 1.00 93.25 109 HIS A N 1
ATOM 862 C CA . HIS A 1 109 ? 6.016 0.439 -6.376 1.00 93.25 109 HIS A CA 1
ATOM 863 C C . HIS A 1 109 ? 4.979 1.018 -5.410 1.00 93.25 109 HIS A C 1
ATOM 865 O O . HIS A 1 109 ? 3.967 0.367 -5.135 1.00 93.25 109 HIS A O 1
ATOM 871 N N . VAL A 1 110 ? 5.171 2.269 -4.985 1.00 95.94 110 VAL A N 1
ATOM 872 C CA . VAL A 1 110 ? 4.233 2.981 -4.102 1.00 95.94 110 VAL A CA 1
ATOM 873 C C . VAL A 1 110 ? 2.845 3.094 -4.738 1.00 95.94 110 VAL A C 1
ATOM 875 O O . VAL A 1 110 ? 1.838 2.839 -4.076 1.00 95.94 110 VAL A O 1
ATOM 878 N N . THR A 1 111 ? 2.783 3.402 -6.036 1.00 96.38 111 THR A N 1
ATOM 879 C CA . THR A 1 111 ? 1.530 3.480 -6.800 1.00 96.38 111 THR A CA 1
ATOM 880 C C . THR A 1 111 ? 0.763 2.158 -6.756 1.00 96.38 111 THR A C 1
ATOM 882 O O . THR A 1 111 ? -0.429 2.145 -6.445 1.00 96.38 111 THR A O 1
ATOM 885 N N . LEU A 1 112 ? 1.434 1.028 -7.008 1.00 94.88 112 LEU A N 1
ATOM 886 C CA . LEU A 1 112 ? 0.793 -0.286 -6.955 1.00 94.88 112 LEU A CA 1
ATOM 887 C C . LEU A 1 112 ? 0.284 -0.614 -5.545 1.00 94.88 112 LEU A C 1
ATOM 889 O O . LEU A 1 112 ? -0.853 -1.071 -5.399 1.00 94.88 112 LEU A O 1
ATOM 893 N N . ALA A 1 113 ? 1.092 -0.366 -4.508 1.00 96.38 113 ALA A N 1
ATOM 894 C CA . ALA A 1 113 ? 0.676 -0.585 -3.124 1.00 96.38 113 ALA A CA 1
ATOM 895 C C . ALA A 1 113 ? -0.567 0.247 -2.768 1.00 96.38 113 ALA A C 1
ATOM 897 O O . ALA A 1 113 ? -1.510 -0.291 -2.183 1.00 96.38 113 ALA A O 1
ATOM 898 N N . TYR A 1 114 ? -0.610 1.518 -3.182 1.00 97.69 114 TYR A N 1
ATOM 899 C CA . TYR A 1 114 ? -1.756 2.401 -2.965 1.00 97.69 114 TYR A CA 1
ATOM 900 C C . TYR A 1 114 ? -3.021 1.896 -3.664 1.00 97.69 114 TYR A C 1
ATOM 902 O O . TYR A 1 114 ? -4.070 1.781 -3.031 1.00 97.69 114 TYR A O 1
ATOM 910 N N . LEU A 1 115 ? -2.930 1.538 -4.949 1.00 97.25 115 LEU A N 1
ATOM 911 C CA . LEU A 1 115 ? -4.075 1.053 -5.725 1.00 97.25 115 LEU A CA 1
ATOM 912 C C . LEU A 1 115 ? -4.656 -0.234 -5.132 1.00 97.25 115 LEU A C 1
ATOM 914 O O . LEU A 1 115 ? -5.873 -0.354 -4.966 1.00 97.25 115 LEU A O 1
ATOM 918 N N . MET A 1 116 ? -3.799 -1.188 -4.759 1.00 96.56 116 MET A N 1
ATOM 919 C CA . MET A 1 116 ? -4.248 -2.428 -4.126 1.00 96.56 116 MET A CA 1
ATOM 920 C C . MET A 1 116 ? -4.862 -2.168 -2.748 1.00 96.56 116 MET A C 1
ATOM 922 O O . MET A 1 116 ? -5.902 -2.743 -2.419 1.00 96.56 116 MET A O 1
ATOM 926 N N . ALA A 1 117 ? -4.275 -1.262 -1.964 1.00 96.88 117 ALA A N 1
ATOM 927 C CA . ALA A 1 117 ? -4.832 -0.843 -0.687 1.00 96.88 117 ALA A CA 1
ATOM 928 C C . ALA A 1 117 ? -6.190 -0.146 -0.839 1.00 96.88 117 ALA A C 1
ATOM 930 O O . ALA A 1 117 ? -7.100 -0.427 -0.064 1.00 96.88 117 ALA A O 1
ATOM 931 N N . GLN A 1 118 ? -6.383 0.677 -1.871 1.00 96.88 118 GLN A N 1
ATOM 932 C CA . GLN A 1 118 ? -7.666 1.317 -2.164 1.00 96.88 118 GLN A CA 1
ATOM 933 C C . GLN A 1 118 ? -8.751 0.279 -2.491 1.00 96.88 118 GLN A C 1
ATOM 935 O O . GLN A 1 118 ? -9.881 0.382 -2.005 1.00 96.88 118 GLN A O 1
ATOM 940 N N . LYS A 1 119 ? -8.417 -0.773 -3.256 1.00 95.62 119 LYS A N 1
ATOM 941 C CA . LYS A 1 119 ? -9.347 -1.892 -3.498 1.00 95.62 119 LYS A CA 1
ATOM 942 C C . LYS A 1 119 ? -9.697 -2.628 -2.206 1.00 95.62 119 LYS A C 1
ATOM 944 O O . LYS A 1 119 ? -10.872 -2.925 -1.995 1.00 95.62 119 LYS A O 1
ATOM 949 N N . ALA A 1 120 ? -8.718 -2.871 -1.335 1.00 94.38 120 ALA A N 1
ATOM 950 C CA . ALA A 1 120 ? -8.958 -3.497 -0.037 1.00 94.38 120 ALA A CA 1
ATOM 951 C C . ALA A 1 120 ? -9.844 -2.625 0.864 1.00 94.38 120 ALA A C 1
ATOM 953 O O . ALA A 1 120 ? -10.811 -3.127 1.424 1.00 94.38 120 ALA A O 1
ATOM 954 N N . VAL A 1 121 ? -9.584 -1.318 0.942 1.00 95.50 121 VAL A N 1
ATOM 955 C CA . VAL A 1 121 ? -10.398 -0.353 1.699 1.00 95.50 121 VAL A CA 1
ATOM 956 C C . VAL A 1 121 ? -11.858 -0.384 1.259 1.00 95.50 121 VAL A C 1
ATOM 958 O O . VAL A 1 121 ? -12.754 -0.473 2.099 1.00 95.50 121 VAL A O 1
ATOM 961 N N . LYS A 1 122 ? -12.098 -0.373 -0.058 1.00 95.25 122 LYS A N 1
ATOM 962 C CA . LYS A 1 122 ? -13.447 -0.464 -0.622 1.00 95.25 122 LYS A CA 1
ATOM 963 C C . LYS A 1 122 ? -14.116 -1.800 -0.295 1.00 95.25 122 LYS A C 1
ATOM 965 O O . LYS A 1 122 ? -15.287 -1.814 0.065 1.00 95.25 122 LYS A O 1
ATOM 970 N N . ALA A 1 123 ? -13.387 -2.910 -0.409 1.00 94.00 123 ALA A N 1
ATOM 971 C CA . ALA A 1 123 ? -13.915 -4.245 -0.126 1.00 94.00 123 ALA A CA 1
ATOM 972 C C . ALA A 1 123 ? -14.218 -4.463 1.368 1.00 94.00 123 ALA A C 1
ATOM 974 O O . ALA A 1 123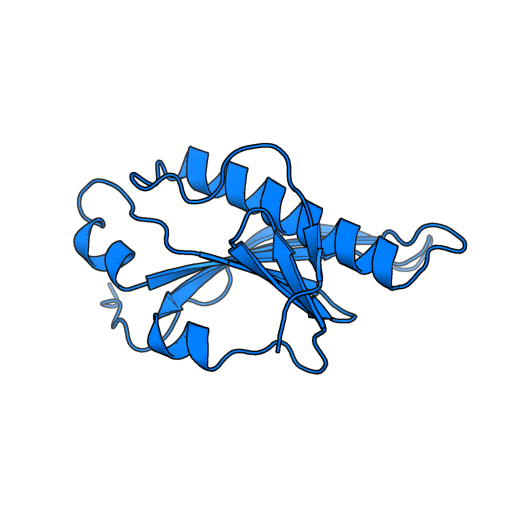 ? -15.200 -5.117 1.703 1.00 94.00 123 ALA A O 1
ATOM 975 N N . LEU A 1 124 ? -13.399 -3.897 2.257 1.00 92.62 124 LEU A N 1
ATOM 976 C CA . LEU A 1 124 ? -13.591 -3.936 3.711 1.00 92.62 124 LEU A CA 1
ATOM 977 C C . LEU A 1 124 ? -14.666 -2.954 4.200 1.00 92.62 124 LEU A C 1
ATOM 979 O O . LEU A 1 124 ? -15.102 -3.053 5.346 1.00 92.62 124 LEU A O 1
ATOM 983 N N . GLY A 1 125 ? -15.074 -1.999 3.359 1.00 94.62 125 GLY A N 1
ATOM 984 C CA . GLY A 1 125 ? -16.056 -0.976 3.707 1.00 94.62 125 GLY A CA 1
ATOM 985 C C . GLY A 1 125 ? -15.567 -0.023 4.798 1.00 94.62 125 GLY A C 1
ATOM 986 O O . GLY A 1 125 ? -16.344 0.311 5.689 1.00 94.62 125 GLY A O 1
ATOM 987 N N . CYS A 1 126 ? -14.287 0.379 4.777 1.00 95.19 126 CYS A N 1
ATOM 988 C CA . CYS A 1 126 ? -13.744 1.267 5.811 1.00 95.19 126 CYS A CA 1
ATOM 989 C C . CYS A 1 126 ? -14.522 2.598 5.843 1.00 95.19 126 CYS A C 1
ATOM 991 O O . CYS A 1 126 ? -14.480 3.360 4.879 1.00 95.19 126 CYS A O 1
ATOM 993 N N . GLU A 1 127 ? -15.168 2.914 6.968 1.00 94.94 127 GLU A N 1
ATOM 994 C CA . GLU A 1 127 ? -16.072 4.069 7.105 1.00 94.94 127 GLU A CA 1
ATOM 995 C C . GLU A 1 127 ? -15.371 5.424 6.921 1.00 94.94 127 GLU A C 1
ATOM 997 O O . GLU A 1 127 ? -16.011 6.419 6.603 1.00 94.94 127 GLU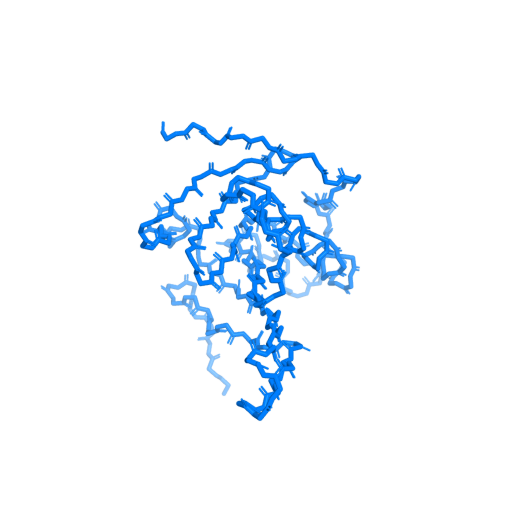 A O 1
ATOM 1002 N N . ASN A 1 128 ? -14.063 5.485 7.182 1.00 94.81 128 ASN A N 1
ATOM 1003 C CA . ASN A 1 128 ? -13.272 6.713 7.110 1.00 94.81 128 ASN A CA 1
ATOM 1004 C C . ASN A 1 128 ? -12.650 6.974 5.736 1.00 94.81 128 ASN A C 1
ATOM 1006 O O . ASN A 1 128 ? -11.924 7.954 5.610 1.00 94.81 128 ASN A O 1
ATOM 1010 N N . GLU A 1 129 ? -12.869 6.079 4.768 1.00 93.44 129 GLU A N 1
ATOM 1011 C CA . GLU A 1 129 ? -12.438 6.243 3.377 1.00 93.44 129 GLU A CA 1
ATOM 1012 C C . GLU A 1 129 ? -10.999 6.789 3.208 1.00 93.44 129 GLU A C 1
ATOM 1014 O O . GLU A 1 129 ? -10.778 7.818 2.572 1.00 93.44 129 GLU A O 1
ATOM 1019 N N . PRO A 1 130 ? -9.982 6.120 3.782 1.00 93.44 130 PRO A N 1
ATOM 1020 C CA . PRO A 1 130 ? -8.636 6.681 3.929 1.00 93.44 130 PRO A CA 1
ATOM 1021 C C . PRO A 1 130 ? -7.872 6.896 2.615 1.00 93.44 130 PRO A C 1
ATOM 1023 O O . PRO A 1 130 ? -6.862 7.594 2.617 1.00 93.44 130 PRO A O 1
ATOM 1026 N N . LEU A 1 131 ? -8.299 6.261 1.519 1.00 96.56 131 LEU A N 1
ATOM 1027 C CA . LEU A 1 131 ? -7.592 6.247 0.238 1.00 96.56 131 LEU A CA 1
ATOM 1028 C C . LEU A 1 131 ? -8.560 6.635 -0.880 1.00 96.56 131 LEU A C 1
ATOM 1030 O O . LEU A 1 131 ? -9.422 5.842 -1.258 1.00 96.56 131 LEU A O 1
ATOM 1034 N N . GLN A 1 132 ? -8.412 7.844 -1.417 1.00 93.25 132 GLN A N 1
ATOM 1035 C CA . GLN A 1 132 ? -9.305 8.414 -2.424 1.00 93.25 132 GLN A CA 1
ATOM 1036 C C . GLN A 1 132 ? -8.525 9.034 -3.586 1.00 93.25 132 GLN A C 1
ATOM 1038 O O . GLN A 1 132 ? -7.423 9.556 -3.407 1.00 93.25 132 GLN A O 1
ATOM 1043 N N . GLY A 1 133 ? -9.139 8.997 -4.769 1.00 95.31 133 GLY A N 1
ATOM 1044 C CA . GLY A 1 133 ? -8.584 9.560 -6.000 1.00 95.31 133 GLY A CA 1
ATOM 1045 C C . GLY A 1 133 ? -7.477 8.721 -6.643 1.00 95.31 133 GLY A C 1
ATOM 1046 O O . GLY A 1 133 ? -7.137 7.631 -6.174 1.00 95.31 133 GLY A O 1
ATOM 1047 N N . GLU A 1 134 ? -6.945 9.253 -7.744 1.00 96.94 134 GLU A N 1
ATOM 1048 C CA . GLU A 1 134 ? -5.766 8.723 -8.436 1.00 96.94 134 GLU A CA 1
ATOM 1049 C C . GLU A 1 134 ? -4.495 8.991 -7.608 1.00 96.94 134 GLU A C 1
ATOM 1051 O O . GLU A 1 134 ? -4.397 10.049 -6.978 1.00 96.94 134 GLU A O 1
ATOM 1056 N N . PRO A 1 135 ? -3.524 8.063 -7.577 1.00 97.12 135 PRO A N 1
ATOM 1057 C CA . PRO A 1 135 ? -2.318 8.201 -6.769 1.00 97.12 135 PRO A CA 1
ATOM 1058 C C . PRO A 1 135 ? -1.388 9.296 -7.308 1.00 97.12 135 PRO A C 1
ATOM 1060 O O . PRO A 1 135 ? -0.916 9.236 -8.441 1.00 97.12 135 PRO A O 1
ATOM 1063 N N . VAL A 1 136 ? -1.058 10.260 -6.450 1.00 97.50 136 VAL A N 1
ATOM 1064 C CA . VAL A 1 136 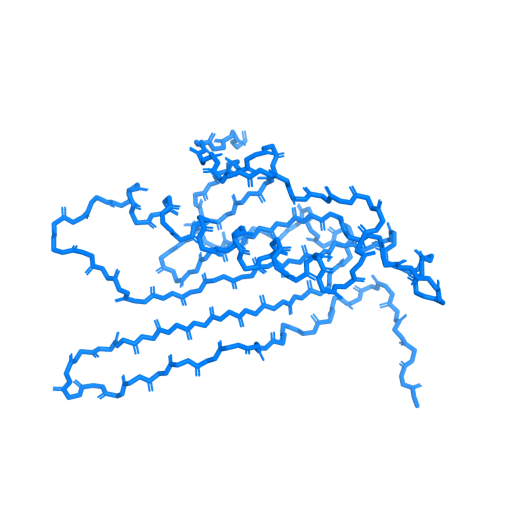? -0.019 11.272 -6.666 1.00 97.50 136 VAL A CA 1
ATOM 1065 C C . VAL A 1 136 ? 1.092 11.030 -5.654 1.00 97.50 136 VAL A C 1
ATOM 1067 O O . VAL A 1 136 ? 0.917 11.278 -4.459 1.00 97.50 136 VAL A O 1
ATOM 1070 N N . VAL A 1 137 ? 2.226 10.522 -6.135 1.00 97.38 137 VAL A N 1
ATOM 1071 C CA . VAL A 1 137 ? 3.385 10.166 -5.309 1.00 97.38 137 VAL A CA 1
ATOM 1072 C C . VAL A 1 137 ? 4.374 11.328 -5.271 1.00 97.38 137 VAL A C 1
ATOM 1074 O O . VAL A 1 137 ? 4.751 11.863 -6.311 1.00 97.38 137 VAL A O 1
ATOM 1077 N N . GLN A 1 138 ? 4.795 11.713 -4.070 1.00 97.00 138 GLN A N 1
ATOM 1078 C CA . GLN A 1 138 ? 5.767 12.777 -3.826 1.00 97.00 138 GLN A CA 1
ATOM 1079 C C . GLN A 1 138 ? 6.830 12.296 -2.833 1.00 97.00 138 GLN A C 1
ATOM 1081 O O . GLN A 1 138 ? 6.506 11.483 -1.963 1.00 97.00 138 GLN A O 1
ATOM 1086 N N . PRO A 1 139 ? 8.075 1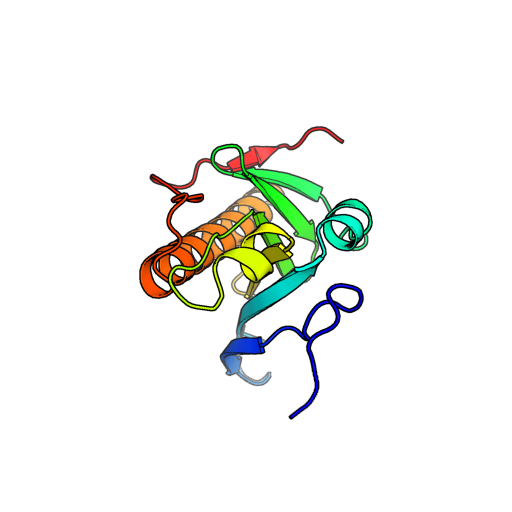2.795 -2.911 1.00 95.12 139 PRO A N 1
ATOM 1087 C CA . PRO A 1 139 ? 9.081 12.519 -1.892 1.00 95.12 139 PRO A CA 1
ATOM 1088 C C . PRO A 1 139 ? 8.582 12.889 -0.488 1.00 95.12 139 PRO A C 1
ATOM 1090 O O . PRO A 1 139 ? 7.988 13.952 -0.284 1.00 95.12 139 PRO A O 1
ATOM 1093 N N . GLY A 1 140 ? 8.813 12.008 0.482 1.00 87.50 140 GLY A N 1
ATOM 1094 C CA . GLY A 1 140 ? 8.498 12.243 1.885 1.00 87.50 140 GLY A CA 1
ATOM 1095 C C . GLY A 1 140 ? 9.555 13.112 2.562 1.00 87.50 140 GLY A C 1
ATOM 1096 O O . GLY A 1 140 ? 10.711 13.165 2.142 1.00 87.50 140 GLY A O 1
ATOM 1097 N N . LYS A 1 141 ? 9.164 13.804 3.635 1.00 71.69 141 LYS A N 1
ATOM 1098 C CA . LYS A 1 141 ? 10.129 14.402 4.564 1.00 71.69 141 LYS A CA 1
ATOM 1099 C C . LYS A 1 141 ? 10.447 13.366 5.637 1.00 71.69 141 LYS A C 1
ATOM 1101 O O . LYS A 1 141 ? 9.511 12.841 6.237 1.00 71.69 141 LYS A O 1
ATOM 1106 N N . ARG A 1 142 ? 11.736 13.101 5.854 1.00 56.25 142 ARG A N 1
ATOM 1107 C CA . ARG A 1 142 ? 12.210 12.455 7.083 1.00 56.25 142 ARG A CA 1
ATOM 1108 C C . ARG A 1 142 ? 12.009 13.379 8.278 1.00 56.25 142 ARG A C 1
ATOM 1110 O O . ARG A 1 142 ? 12.183 14.607 8.093 1.00 56.25 142 ARG A O 1
#

pLDDT: mean 85.08, std 14.49, range [36.03, 97.69]

Organism: NCBI:txid1319510

Foldseek 3Di:
DDDDDLQAKDPKDWPDWDFDDDPVDTWIKTKTKIKHFPVVVVVDADPPWFWKAKPNWTKIDDPFKIKTKAQFQADDPCRVVSRRIIMIIMIGTDPDDVPDDPVNVRLVRNQVSLVVVQVVSVVRVRVVSTRDDHIDMDGDDD

Sequence (142 aa):
MREWTAEEGALPTDVCLFQRHAAEGDRSVRISFQWISRSESRKRDLRDATDYVVNGVPAQVNEIRSEVTFPCFMPGDNRMKSRQLHLVGRAAFTAEGPGESREAMDVRHVTLAYLMAQKAVKALGCENEPLQGEPVVQPGKR